Protein AF-A0A367IS43-F1 (afdb_monomer)

Structure (mmCIF, N/CA/C/O backbone):
data_AF-A0A367IS43-F1
#
_entry.id   AF-A0A367IS43-F1
#
loop_
_atom_site.group_PDB
_atom_site.id
_atom_site.type_symbol
_atom_site.label_atom_id
_atom_site.label_alt_id
_atom_site.label_comp_id
_atom_site.label_asym_id
_atom_site.label_entity_id
_atom_site.label_seq_id
_atom_site.pdbx_PDB_ins_code
_atom_site.Cartn_x
_atom_site.Cartn_y
_atom_site.Cartn_z
_atom_site.occupancy
_atom_site.B_iso_or_equiv
_atom_site.auth_seq_id
_atom_site.auth_comp_id
_atom_site.auth_asym_id
_atom_site.auth_atom_id
_atom_site.pdbx_PDB_model_num
ATOM 1 N N . ALA A 1 1 ? 23.507 5.043 10.117 1.00 51.62 1 ALA A N 1
ATOM 2 C CA . ALA A 1 1 ? 22.241 5.412 9.451 1.00 51.62 1 ALA A CA 1
ATOM 3 C C . ALA A 1 1 ? 21.085 5.094 10.396 1.00 51.62 1 ALA A C 1
ATOM 5 O O . ALA A 1 1 ? 21.238 4.214 11.231 1.00 51.62 1 ALA A O 1
ATOM 6 N N . ASN A 1 2 ? 19.970 5.826 10.343 1.00 65.12 2 ASN A N 1
ATOM 7 C CA . ASN A 1 2 ? 18.827 5.592 11.235 1.00 65.12 2 ASN A CA 1
ATOM 8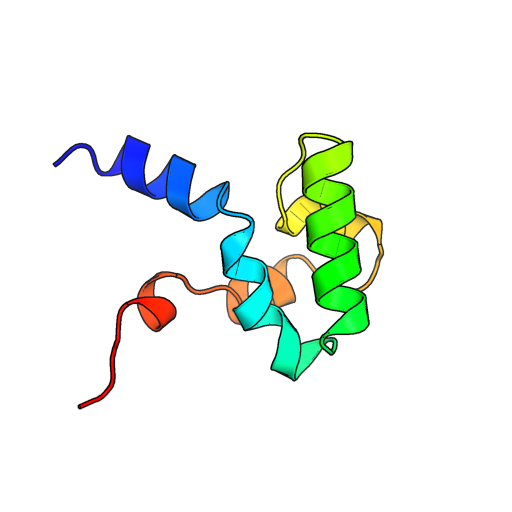 C C . ASN A 1 2 ? 17.888 4.545 10.608 1.00 65.12 2 ASN A C 1
ATOM 10 O O . ASN A 1 2 ? 16.807 4.881 10.131 1.00 65.12 2 ASN A O 1
ATOM 14 N N . GLU A 1 3 ? 18.359 3.298 10.533 1.00 62.16 3 GLU A N 1
ATOM 15 C CA . GLU A 1 3 ? 17.735 2.182 9.796 1.00 62.16 3 GLU A CA 1
ATOM 16 C C . GLU A 1 3 ? 16.263 1.981 10.169 1.00 62.16 3 GLU A C 1
ATOM 18 O O . GLU A 1 3 ? 15.415 1.916 9.287 1.00 62.16 3 GLU A O 1
ATOM 23 N N . LYS A 1 4 ? 15.929 2.056 11.462 1.00 61.84 4 LYS A N 1
ATOM 24 C CA . LYS A 1 4 ? 14.543 1.952 11.949 1.00 61.84 4 LYS A CA 1
ATOM 25 C C . LYS A 1 4 ? 13.613 3.025 11.380 1.00 61.84 4 LYS A C 1
ATOM 27 O O . LYS A 1 4 ? 12.447 2.768 11.101 1.00 61.84 4 LYS A O 1
ATOM 32 N N . ARG A 1 5 ? 14.116 4.253 11.217 1.00 64.62 5 ARG A N 1
ATOM 33 C CA . ARG A 1 5 ? 13.335 5.358 10.645 1.00 64.62 5 ARG A CA 1
ATOM 34 C C . ARG A 1 5 ? 13.150 5.177 9.140 1.00 64.62 5 ARG A C 1
ATOM 36 O O . ARG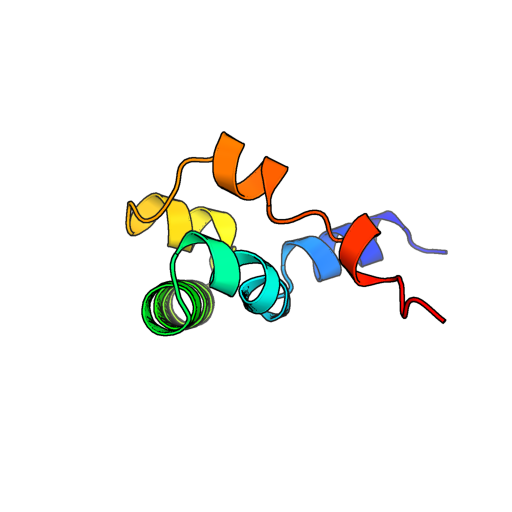 A 1 5 ? 12.100 5.533 8.618 1.00 64.62 5 ARG A O 1
ATOM 43 N N . ILE A 1 6 ? 14.153 4.621 8.463 1.00 61.78 6 ILE A N 1
ATOM 44 C CA . ILE A 1 6 ? 14.090 4.303 7.033 1.00 61.78 6 ILE A CA 1
ATOM 45 C C . ILE A 1 6 ? 13.088 3.169 6.799 1.00 61.78 6 ILE A C 1
ATOM 47 O O . ILE A 1 6 ? 12.227 3.321 5.944 1.00 61.78 6 ILE A O 1
ATOM 51 N N . GLU A 1 7 ? 13.120 2.101 7.601 1.00 61.06 7 GLU A N 1
ATOM 52 C CA . GLU A 1 7 ? 12.142 1.006 7.528 1.00 61.06 7 GLU A CA 1
ATOM 53 C C . GLU A 1 7 ? 10.707 1.488 7.759 1.00 61.06 7 GLU A C 1
ATOM 55 O O . GLU A 1 7 ? 9.818 1.093 7.013 1.00 61.06 7 GLU A O 1
ATOM 60 N N . SER A 1 8 ? 10.472 2.375 8.736 1.00 61.50 8 SER A N 1
ATOM 61 C CA . SER A 1 8 ? 9.132 2.942 8.979 1.00 61.50 8 SER A CA 1
ATOM 62 C C . SER A 1 8 ? 8.632 3.729 7.770 1.00 61.50 8 SER A C 1
ATOM 64 O O . SER A 1 8 ? 7.554 3.454 7.262 1.00 61.50 8 SER A O 1
ATOM 66 N N . ILE A 1 9 ? 9.448 4.650 7.241 1.00 66.69 9 ILE A N 1
ATOM 67 C CA . ILE A 1 9 ? 9.091 5.465 6.067 1.00 66.69 9 ILE A CA 1
ATOM 68 C C . ILE A 1 9 ? 8.885 4.589 4.825 1.00 66.69 9 ILE A C 1
ATOM 70 O O . ILE A 1 9 ? 8.052 4.899 3.975 1.00 66.69 9 ILE A O 1
ATOM 74 N N . MET A 1 10 ? 9.646 3.501 4.713 1.00 60.28 10 MET A N 1
ATOM 75 C CA . MET A 1 10 ? 9.551 2.556 3.610 1.00 60.28 10 MET A CA 1
ATOM 76 C C . MET A 1 10 ? 8.272 1.717 3.711 1.00 60.28 10 MET A C 1
ATOM 78 O O . MET A 1 10 ? 7.552 1.613 2.724 1.00 60.28 10 MET A O 1
ATOM 82 N N . ASN A 1 11 ? 7.932 1.209 4.899 1.00 59.72 11 ASN A N 1
ATOM 83 C CA . ASN A 1 11 ? 6.693 0.467 5.158 1.00 59.72 11 ASN A CA 1
ATOM 84 C C . ASN A 1 11 ? 5.437 1.352 5.069 1.00 59.72 11 ASN A C 1
ATOM 86 O O . ASN A 1 11 ? 4.374 0.888 4.658 1.00 59.72 11 ASN A O 1
ATOM 90 N N . GLU A 1 12 ? 5.556 2.634 5.410 1.00 63.97 12 GLU A N 1
ATOM 91 C CA . GLU A 1 12 ? 4.495 3.640 5.274 1.00 63.97 12 GLU A CA 1
ATOM 92 C C . GLU A 1 12 ? 4.408 4.224 3.855 1.00 63.97 12 GLU A C 1
ATOM 94 O O . GLU A 1 12 ? 3.456 4.938 3.526 1.00 63.97 12 GLU A O 1
ATOM 99 N N . SER A 1 13 ? 5.383 3.937 2.987 1.00 66.69 13 SER A N 1
ATOM 100 C CA . SER A 1 13 ? 5.436 4.545 1.665 1.00 66.69 13 SER A CA 1
ATOM 101 C C . SER A 1 13 ? 4.355 3.974 0.753 1.00 66.69 13 SER A C 1
ATOM 103 O O . SER A 1 13 ? 4.456 2.868 0.221 1.00 66.69 13 SER A O 1
ATOM 105 N N . LEU A 1 14 ? 3.350 4.803 0.466 1.00 67.69 14 LEU A N 1
ATOM 106 C CA . LEU A 1 14 ? 2.317 4.550 -0.547 1.00 67.69 14 LEU A CA 1
ATOM 107 C C . LEU A 1 14 ? 2.902 4.232 -1.937 1.00 67.69 14 LEU A C 1
ATOM 109 O O . LEU A 1 14 ? 2.219 3.640 -2.767 1.00 67.69 14 LEU A O 1
ATOM 113 N N . MET A 1 15 ? 4.172 4.572 -2.184 1.00 73.88 15 MET A N 1
ATOM 114 C CA . MET A 1 15 ? 4.910 4.286 -3.421 1.00 73.88 15 MET A CA 1
ATOM 115 C C . MET A 1 15 ? 5.114 2.784 -3.688 1.00 73.88 15 MET A C 1
ATOM 117 O O . MET A 1 15 ? 5.318 2.393 -4.838 1.00 73.88 15 MET A O 1
ATOM 121 N N . LEU A 1 16 ? 4.985 1.930 -2.665 1.00 78.31 16 LEU A N 1
ATOM 122 C CA . LEU A 1 16 ? 5.017 0.469 -2.811 1.00 78.31 16 LEU A CA 1
ATOM 123 C C . LEU A 1 16 ? 3.847 -0.079 -3.647 1.00 78.31 16 LEU A C 1
ATOM 125 O O . LEU A 1 16 ? 3.881 -1.222 -4.096 1.00 78.31 16 LEU A O 1
ATOM 129 N N . VAL A 1 17 ? 2.833 0.747 -3.922 1.00 84.44 17 VAL A N 1
ATOM 130 C CA . VAL A 1 17 ? 1.675 0.404 -4.757 1.00 84.44 17 VAL A CA 1
ATOM 131 C C . VAL A 1 17 ? 2.059 -0.123 -6.140 1.00 84.44 17 VAL A C 1
ATOM 133 O O . VAL A 1 17 ? 1.386 -1.007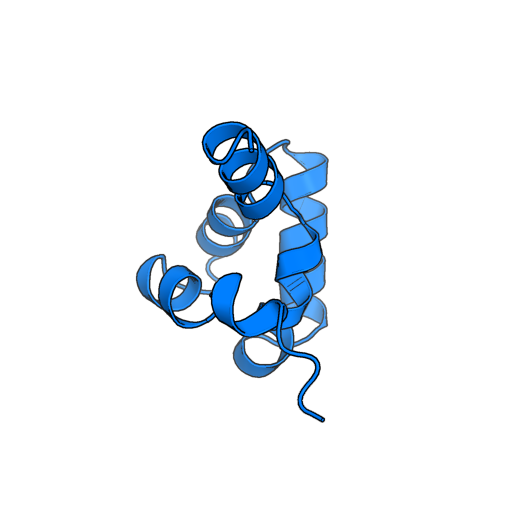 -6.661 1.00 84.44 17 VAL A O 1
ATOM 136 N N . THR A 1 18 ? 3.170 0.343 -6.716 1.00 86.25 18 THR A N 1
ATOM 137 C CA . THR A 1 18 ? 3.622 -0.097 -8.044 1.00 86.25 18 THR A CA 1
ATOM 138 C C . THR A 1 18 ? 3.972 -1.585 -8.069 1.00 86.25 18 THR A C 1
ATOM 140 O O . THR A 1 18 ? 3.718 -2.248 -9.075 1.00 86.25 18 THR A O 1
ATOM 143 N N . ALA A 1 19 ? 4.476 -2.132 -6.956 1.00 88.00 19 ALA A N 1
ATOM 144 C CA . ALA A 1 19 ? 4.764 -3.559 -6.829 1.00 88.00 19 ALA A CA 1
ATOM 145 C C . ALA A 1 19 ? 3.490 -4.420 -6.882 1.00 88.00 19 ALA A C 1
ATOM 147 O O . ALA A 1 19 ? 3.554 -5.594 -7.228 1.00 88.00 19 ALA A O 1
ATOM 148 N N . LEU A 1 20 ? 2.318 -3.840 -6.601 1.00 90.25 20 LEU A N 1
ATOM 149 C CA . LEU A 1 20 ? 1.037 -4.543 -6.665 1.00 90.25 20 LEU A CA 1
ATOM 150 C C . LEU A 1 20 ? 0.472 -4.618 -8.093 1.00 90.25 20 LEU A C 1
ATOM 152 O O . LEU A 1 20 ? -0.321 -5.514 -8.387 1.00 90.25 20 LEU A O 1
ATOM 156 N N . ASN A 1 21 ? 0.880 -3.716 -8.994 1.00 92.06 21 ASN A N 1
ATOM 157 C CA . ASN A 1 21 ? 0.311 -3.612 -10.344 1.00 92.06 21 ASN A CA 1
ATOM 158 C C . ASN A 1 21 ? 0.337 -4.935 -11.136 1.00 92.06 21 ASN A C 1
ATOM 160 O O . ASN A 1 21 ? -0.695 -5.263 -11.722 1.00 92.06 21 ASN A O 1
ATOM 164 N N . PRO A 1 22 ? 1.429 -5.729 -11.152 1.00 92.50 22 PRO A N 1
ATOM 165 C CA . PRO A 1 22 ? 1.464 -6.996 -11.890 1.00 92.50 22 PRO A CA 1
ATOM 166 C C . PRO A 1 22 ? 0.530 -8.078 -11.329 1.00 92.50 22 PRO A C 1
ATOM 168 O O . PRO A 1 22 ? 0.197 -9.021 -12.040 1.00 92.50 22 PRO A O 1
ATOM 171 N N . HIS A 1 23 ? 0.112 -7.957 -10.066 1.00 93.56 23 HIS A N 1
ATOM 172 C CA . HIS A 1 23 ? -0.644 -8.992 -9.359 1.00 93.56 23 HIS A CA 1
ATOM 173 C C . HIS A 1 23 ? -2.139 -8.690 -9.283 1.00 93.56 23 HIS A C 1
ATOM 175 O O . HIS A 1 23 ? -2.963 -9.581 -9.477 1.00 93.56 23 HIS A O 1
ATOM 181 N N . ILE A 1 24 ? -2.499 -7.433 -9.010 1.00 93.62 24 ILE A N 1
ATOM 182 C CA . ILE A 1 24 ? -3.899 -7.021 -8.831 1.00 9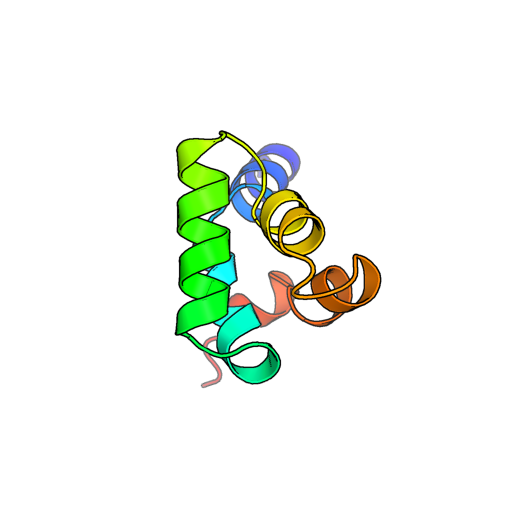3.62 24 ILE A CA 1
ATOM 183 C C . ILE A 1 24 ? -4.366 -6.002 -9.880 1.00 93.62 24 ILE A C 1
ATOM 185 O O . ILE A 1 24 ? -5.555 -5.690 -9.935 1.00 93.62 24 ILE A O 1
ATOM 189 N N . GLY A 1 25 ? -3.467 -5.521 -10.743 1.00 93.81 25 GLY A N 1
ATOM 190 C CA . GLY A 1 25 ? -3.749 -4.494 -11.743 1.00 93.81 25 GLY A CA 1
ATOM 191 C C . GLY A 1 25 ? -3.681 -3.070 -11.185 1.00 93.81 25 GLY A C 1
ATOM 192 O O . GLY A 1 25 ? -3.851 -2.835 -9.986 1.00 93.81 25 GLY A O 1
ATOM 193 N N . TYR A 1 26 ? -3.460 -2.107 -12.084 1.00 92.81 26 TYR A N 1
ATOM 194 C CA . TYR A 1 26 ? -3.297 -0.688 -11.746 1.00 92.81 26 TYR A CA 1
ATOM 195 C C . TYR A 1 26 ? -4.491 -0.120 -10.966 1.00 92.81 26 TYR A C 1
A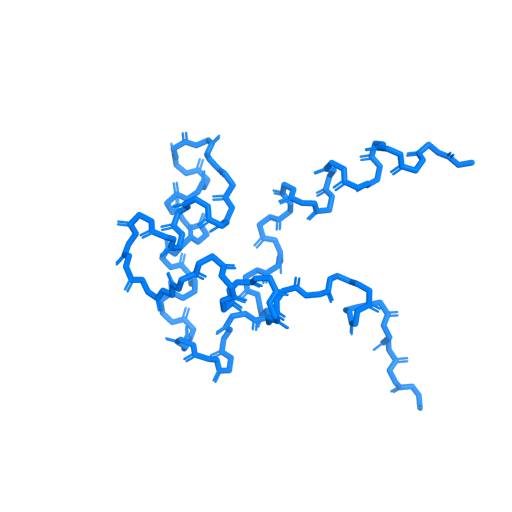TOM 197 O O . TYR A 1 26 ? -4.301 0.524 -9.937 1.00 92.81 26 TYR A O 1
ATOM 205 N N . ASP A 1 27 ? -5.723 -0.401 -11.400 1.00 93.69 27 ASP A N 1
ATOM 206 C CA . ASP A 1 27 ? -6.923 0.183 -10.787 1.00 93.69 27 ASP A CA 1
ATOM 207 C C . ASP A 1 27 ? -7.121 -0.257 -9.335 1.00 93.69 27 ASP A C 1
ATOM 209 O O . ASP A 1 27 ? -7.476 0.556 -8.477 1.00 93.69 27 ASP A O 1
ATOM 213 N N . LYS A 1 28 ? -6.883 -1.541 -9.038 1.00 95.19 28 LYS A N 1
ATOM 214 C CA . LYS A 1 28 ? -6.996 -2.073 -7.673 1.00 95.19 28 LYS A CA 1
ATOM 215 C C . LYS A 1 28 ? -5.868 -1.552 -6.792 1.00 95.19 28 LYS A C 1
ATOM 217 O O . LYS A 1 28 ? -6.116 -1.140 -5.663 1.00 95.19 28 LYS A O 1
ATOM 222 N N . ALA A 1 29 ? -4.649 -1.499 -7.322 1.00 93.44 29 ALA A N 1
ATOM 223 C CA . ALA A 1 29 ? -3.506 -0.943 -6.613 1.00 93.44 29 ALA A CA 1
ATOM 224 C C . ALA A 1 29 ? -3.729 0.546 -6.273 1.00 93.44 29 ALA A C 1
ATOM 226 O O . ALA A 1 29 ? -3.593 0.953 -5.117 1.00 93.44 29 ALA A O 1
ATOM 227 N N . ALA A 1 30 ? -4.191 1.347 -7.237 1.00 93.06 30 ALA A N 1
ATOM 228 C CA . ALA A 1 30 ? -4.529 2.753 -7.027 1.00 93.06 30 ALA A CA 1
ATOM 229 C C . ALA A 1 30 ? -5.643 2.941 -5.979 1.00 93.06 30 ALA A C 1
ATOM 231 O O . ALA A 1 30 ? -5.592 3.886 -5.190 1.00 93.06 30 ALA A O 1
ATOM 232 N N . GLN A 1 31 ? -6.633 2.042 -5.932 1.00 94.50 31 GLN A N 1
ATOM 233 C CA . GLN A 1 31 ? -7.661 2.041 -4.886 1.00 94.50 31 GLN A CA 1
ATOM 234 C C . GLN A 1 31 ? -7.082 1.759 -3.495 1.00 94.50 31 GLN A C 1
ATOM 236 O O . GLN A 1 31 ? -7.429 2.481 -2.559 1.00 94.50 31 GLN A O 1
ATOM 241 N N . CYS A 1 32 ? -6.158 0.799 -3.357 1.00 93.81 32 CYS A N 1
ATOM 242 C CA . CYS A 1 32 ? -5.450 0.559 -2.093 1.00 93.81 32 CYS A CA 1
ATOM 243 C C . CYS A 1 32 ? -4.721 1.815 -1.612 1.00 93.81 32 CYS A C 1
ATOM 245 O O . CYS A 1 32 ? -4.892 2.213 -0.463 1.00 93.81 32 CYS A O 1
ATOM 247 N N . ALA A 1 33 ? -3.954 2.469 -2.490 1.00 91.06 33 ALA A N 1
ATOM 248 C CA . ALA A 1 33 ? -3.200 3.668 -2.128 1.00 91.06 33 ALA A CA 1
ATOM 249 C C . ALA A 1 33 ? -4.116 4.837 -1.732 1.00 91.06 33 ALA A C 1
ATOM 251 O O . ALA A 1 33 ? -3.871 5.506 -0.730 1.00 91.06 33 ALA A O 1
ATOM 252 N N . LYS A 1 34 ? -5.208 5.061 -2.477 1.00 91.94 34 LYS A N 1
ATOM 253 C CA . LYS A 1 34 ? -6.200 6.094 -2.140 1.00 91.94 34 LYS A CA 1
ATOM 254 C C . LYS A 1 34 ? -6.871 5.824 -0.796 1.00 91.94 34 LYS A C 1
ATOM 256 O O . LYS A 1 34 ? -7.056 6.760 -0.024 1.00 91.94 34 LYS A O 1
ATOM 261 N N . LYS A 1 35 ? -7.232 4.568 -0.517 1.00 92.56 35 LYS A N 1
ATOM 262 C CA . LYS A 1 35 ? -7.841 4.173 0.757 1.00 92.56 35 LYS A CA 1
ATOM 263 C C . LYS A 1 35 ? -6.867 4.358 1.917 1.00 92.56 35 LYS A C 1
ATOM 265 O O . LYS A 1 35 ? -7.213 5.050 2.865 1.00 92.56 35 LYS A O 1
ATOM 270 N N . ALA A 1 36 ? -5.646 3.842 1.785 1.00 91.62 36 ALA A N 1
ATOM 271 C CA . ALA A 1 36 ? -4.583 3.997 2.774 1.00 91.62 36 ALA A CA 1
ATOM 272 C C . ALA A 1 36 ? -4.327 5.472 3.114 1.00 91.62 36 ALA A C 1
ATOM 274 O O . ALA A 1 36 ? -4.337 5.858 4.278 1.00 91.62 36 ALA A O 1
ATOM 275 N N . HIS A 1 37 ? -4.212 6.326 2.093 1.00 88.06 37 HIS A N 1
ATOM 276 C CA . HIS A 1 37 ? -4.032 7.762 2.294 1.00 88.06 37 HIS A CA 1
ATOM 277 C C . HIS A 1 37 ? -5.235 8.428 2.978 1.00 8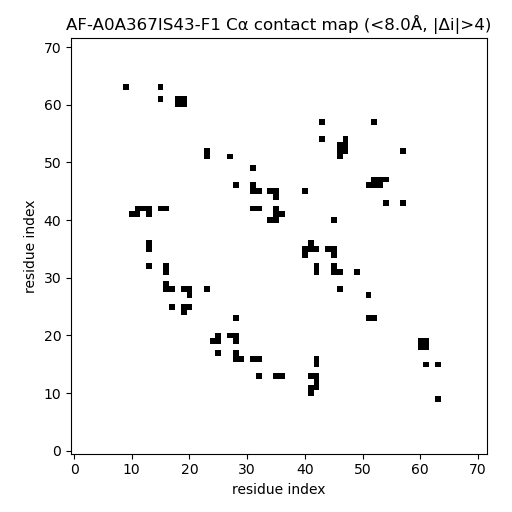8.06 37 HIS A C 1
ATOM 279 O O . HIS A 1 37 ? -5.060 9.251 3.871 1.00 88.06 37 HIS A O 1
ATOM 285 N N . LYS A 1 38 ? -6.459 8.074 2.567 1.00 90.00 38 LYS A N 1
ATOM 286 C CA . LYS A 1 38 ? -7.694 8.644 3.120 1.00 90.00 38 LYS A CA 1
ATOM 287 C C . LYS A 1 38 ? -7.926 8.239 4.577 1.00 90.00 38 LYS A C 1
ATOM 289 O O . LYS A 1 38 ? -8.445 9.040 5.347 1.00 90.00 38 LYS A O 1
ATOM 294 N N . GLU A 1 39 ? -7.595 7.002 4.930 1.00 89.94 39 GLU A N 1
ATOM 295 C CA . GLU A 1 39 ? -7.860 6.421 6.251 1.00 89.94 39 GLU A CA 1
ATOM 296 C C . GLU A 1 39 ? -6.657 6.532 7.199 1.00 89.94 39 GLU A C 1
ATOM 298 O O . GLU A 1 39 ? -6.786 6.230 8.381 1.00 89.94 39 GLU A O 1
ATOM 303 N N . GLY A 1 40 ? -5.501 6.994 6.709 1.00 86.75 40 GLY A N 1
ATOM 304 C CA . GLY A 1 40 ? -4.266 7.059 7.492 1.00 86.75 40 GLY A CA 1
ATOM 305 C C . GLY A 1 40 ? -3.713 5.676 7.848 1.00 86.75 40 GLY A C 1
ATOM 306 O O . GLY A 1 40 ? -3.019 5.541 8.852 1.00 86.75 40 GLY A O 1
ATOM 307 N N . THR A 1 41 ? -4.041 4.654 7.055 1.00 88.69 41 THR A N 1
ATOM 308 C CA . THR A 1 41 ? -3.583 3.272 7.248 1.00 88.69 41 THR A CA 1
ATOM 309 C C . THR A 1 41 ? -2.408 2.960 6.331 1.00 88.69 41 THR A C 1
ATOM 311 O O . THR A 1 41 ? -2.133 3.664 5.357 1.00 88.69 41 THR A O 1
ATOM 314 N N . THR A 1 42 ? -1.740 1.842 6.582 1.00 90.31 42 THR A N 1
ATOM 315 C CA . THR A 1 42 ? -0.725 1.316 5.669 1.00 90.31 42 THR A CA 1
ATOM 316 C C . THR A 1 42 ? -1.351 0.809 4.367 1.00 90.31 42 THR A C 1
ATOM 318 O O . THR A 1 42 ? -2.542 0.478 4.288 1.00 90.31 42 THR A O 1
ATOM 321 N N . LEU A 1 43 ? -0.521 0.688 3.326 1.00 90.56 43 LEU A N 1
ATOM 322 C CA . LEU A 1 43 ? -0.931 0.090 2.054 1.00 90.56 43 LEU A CA 1
ATOM 323 C C . LEU A 1 43 ? -1.381 -1.372 2.231 1.00 90.56 43 LEU A C 1
ATOM 325 O 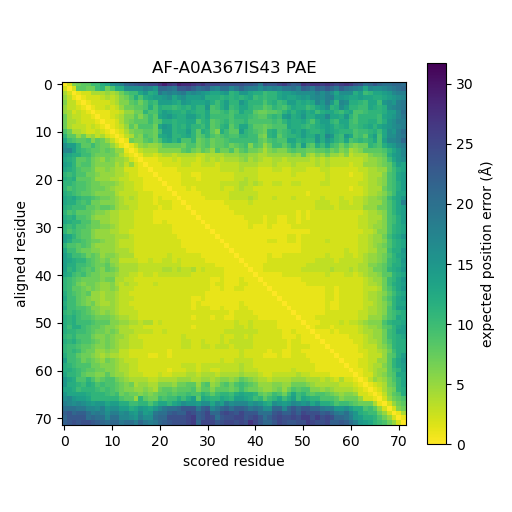O . LEU A 1 43 ? -2.338 -1.800 1.583 1.00 90.56 43 LEU A O 1
ATOM 329 N N . LYS A 1 44 ? -0.719 -2.114 3.129 1.00 91.44 44 LYS A N 1
ATOM 330 C CA . LYS A 1 44 ? -1.047 -3.506 3.460 1.00 91.44 44 LYS A CA 1
ATOM 331 C C . LYS A 1 44 ? -2.440 -3.615 4.070 1.00 91.44 44 LYS A C 1
ATOM 333 O O . LYS A 1 44 ? -3.262 -4.377 3.572 1.00 91.44 44 LYS A O 1
ATOM 338 N N . GLU A 1 45 ? -2.732 -2.816 5.094 1.00 92.56 45 GLU A N 1
ATOM 339 C CA . GLU A 1 45 ? -4.048 -2.796 5.745 1.00 92.56 45 GLU A CA 1
ATOM 340 C C . GLU A 1 45 ? -5.162 -2.435 4.762 1.00 92.56 45 GLU A C 1
ATOM 342 O O . GLU A 1 45 ? -6.197 -3.101 4.732 1.00 92.56 45 GLU A O 1
ATOM 347 N N . ALA A 1 46 ? -4.938 -1.437 3.903 1.00 94.00 46 ALA A N 1
ATOM 348 C CA . ALA A 1 46 ? -5.912 -1.058 2.886 1.00 94.00 46 ALA A CA 1
ATOM 349 C C . ALA A 1 46 ? -6.165 -2.191 1.878 1.00 94.00 46 ALA A C 1
ATOM 351 O O . ALA A 1 46 ? -7.321 -2.477 1.560 1.00 94.00 46 ALA A O 1
ATOM 352 N N . ALA A 1 47 ? -5.110 -2.861 1.405 1.00 93.69 47 ALA A N 1
ATOM 353 C CA . ALA A 1 47 ? -5.215 -3.962 0.449 1.00 93.69 47 ALA A CA 1
ATOM 354 C C . ALA A 1 47 ? -5.923 -5.197 1.035 1.00 93.69 47 ALA A C 1
ATOM 356 O O . ALA A 1 47 ? -6.748 -5.812 0.352 1.00 93.69 47 ALA A O 1
ATOM 357 N N . LEU A 1 48 ? -5.658 -5.505 2.309 1.00 95.44 48 LEU A N 1
ATOM 358 C CA . LEU A 1 48 ? -6.344 -6.555 3.068 1.00 95.44 48 LEU A CA 1
ATOM 359 C C . LEU A 1 48 ? -7.816 -6.210 3.296 1.00 95.44 48 LEU A C 1
ATOM 361 O O . LEU A 1 48 ? -8.694 -7.031 3.047 1.00 95.44 48 LEU A O 1
ATOM 365 N N . SER A 1 49 ? -8.097 -4.976 3.719 1.00 95.69 49 SER A N 1
ATOM 366 C CA . SER A 1 49 ? -9.457 -4.495 3.978 1.00 95.69 49 SER A CA 1
ATOM 367 C C . SER A 1 49 ? -10.322 -4.467 2.713 1.00 95.69 49 SER A C 1
ATOM 369 O O . SER A 1 49 ? -11.533 -4.659 2.787 1.00 95.69 49 SER A O 1
ATOM 371 N N . LEU A 1 50 ? -9.717 -4.230 1.545 1.00 94.75 50 LEU A N 1
ATOM 372 C CA . LEU A 1 50 ? -10.393 -4.299 0.245 1.00 94.75 50 LEU A CA 1
ATOM 373 C C . LEU A 1 50 ? -10.546 -5.735 -0.284 1.00 94.75 50 LEU A C 1
ATOM 375 O O . LEU A 1 50 ? -11.245 -5.9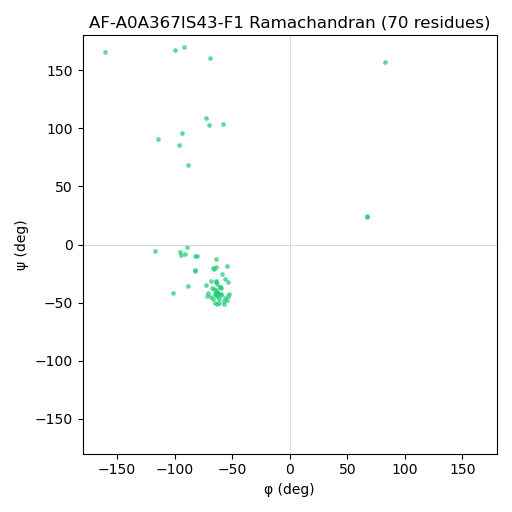41 -1.275 1.00 94.75 50 LEU A O 1
ATOM 379 N N . GLY A 1 51 ? -9.906 -6.722 0.351 1.00 95.50 51 GLY A N 1
ATOM 380 C CA . GLY A 1 51 ? -9.944 -8.122 -0.074 1.00 95.50 51 GLY A CA 1
ATOM 381 C C . GLY A 1 51 ? -9.239 -8.374 -1.408 1.00 95.50 51 GLY A C 1
ATOM 382 O O . GLY A 1 51 ? -9.572 -9.326 -2.110 1.00 95.50 51 GLY A O 1
ATOM 383 N N . TYR A 1 52 ? -8.295 -7.512 -1.799 1.00 95.56 52 TYR A N 1
ATOM 384 C CA . TYR A 1 52 ? -7.589 -7.656 -3.076 1.00 95.56 52 TYR A CA 1
ATOM 385 C C . TYR A 1 52 ? -6.437 -8.655 -3.015 1.00 95.56 52 TYR A C 1
ATOM 387 O O . TYR A 1 52 ? -6.030 -9.162 -4.058 1.00 95.56 52 TYR A O 1
ATOM 395 N N . LEU A 1 53 ? -5.917 -8.916 -1.817 1.00 93.69 53 LEU A N 1
ATOM 396 C CA . LEU A 1 53 ? -4.826 -9.847 -1.557 1.00 93.69 53 LEU A CA 1
ATOM 397 C C . LEU A 1 53 ? -4.804 -10.251 -0.076 1.00 93.69 53 LEU A C 1
ATOM 399 O O . LEU A 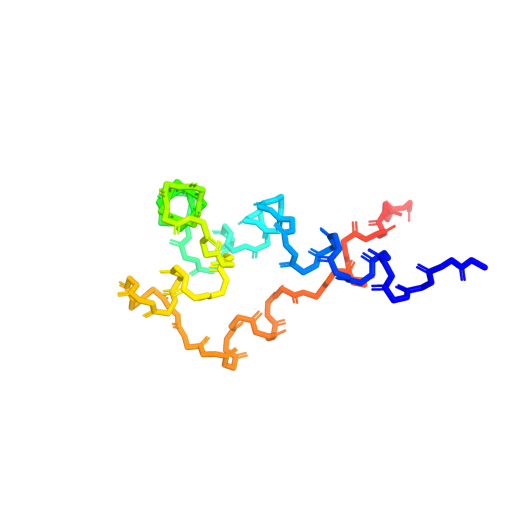1 53 ? -5.439 -9.599 0.754 1.00 93.69 53 LEU A O 1
ATOM 403 N N . THR A 1 54 ? -4.065 -11.310 0.252 1.00 95.12 54 THR A N 1
ATOM 404 C CA . THR A 1 54 ? -3.795 -11.737 1.635 1.00 95.12 54 THR A CA 1
ATOM 405 C C . THR A 1 54 ? -2.513 -11.119 2.188 1.00 95.12 54 THR A C 1
ATOM 407 O O . THR A 1 54 ? -1.723 -10.515 1.461 1.00 95.12 54 THR A O 1
ATOM 410 N N . SER A 1 55 ? -2.277 -11.279 3.493 1.00 92.50 55 SER A N 1
ATOM 411 C CA . SER A 1 55 ? -1.094 -10.708 4.147 1.00 92.50 55 SER A CA 1
ATOM 412 C C . SER A 1 55 ? 0.176 -11.322 3.567 1.00 92.50 55 SER A C 1
ATOM 414 O O . SER A 1 55 ? 1.133 -10.615 3.270 1.00 92.50 55 SER A O 1
ATOM 416 N N . GLU A 1 56 ? 0.139 -12.631 3.329 1.00 93.31 56 GLU A N 1
ATOM 417 C CA . GLU A 1 56 ? 1.226 -13.414 2.752 1.00 93.31 56 GLU A CA 1
ATOM 418 C C . GLU A 1 56 ? 1.526 -12.975 1.319 1.00 93.31 56 GLU A C 1
ATOM 420 O O . GLU A 1 56 ? 2.690 -12.849 0.951 1.00 93.31 56 GLU A O 1
ATOM 425 N N . GLN A 1 57 ? 0.489 -12.707 0.519 1.00 93.38 57 GLN A N 1
ATOM 426 C CA . GLN A 1 57 ? 0.650 -12.185 -0.838 1.00 93.38 57 GLN A CA 1
ATOM 427 C C . GLN A 1 57 ? 1.287 -10.796 -0.827 1.00 93.38 57 GLN A C 1
ATOM 429 O O . GLN A 1 57 ? 2.215 -10.550 -1.593 1.00 93.38 57 GLN A O 1
ATOM 434 N N . PHE A 1 58 ? 0.841 -9.911 0.073 1.00 92.19 58 PHE A N 1
ATOM 435 C CA . PHE A 1 58 ? 1.458 -8.595 0.227 1.00 92.19 58 PHE A CA 1
ATOM 436 C C . PHE A 1 58 ? 2.943 -8.727 0.546 1.00 92.19 58 PHE A C 1
ATOM 438 O O . PHE A 1 58 ? 3.764 -8.136 -0.145 1.00 92.19 58 PHE A O 1
ATOM 445 N N . ASP A 1 59 ? 3.282 -9.530 1.556 1.00 88.50 59 ASP A N 1
ATOM 446 C CA . ASP A 1 59 ? 4.667 -9.696 1.980 1.00 88.50 59 ASP A CA 1
ATOM 447 C C . ASP A 1 59 ? 5.504 -10.291 0.843 1.00 88.50 59 ASP A C 1
ATOM 449 O O . ASP A 1 59 ? 6.601 -9.820 0.585 1.00 88.50 59 ASP A O 1
ATOM 453 N N . GLN A 1 60 ? 4.995 -11.276 0.100 1.00 89.94 60 GLN A N 1
ATOM 454 C CA . GLN A 1 60 ? 5.720 -11.862 -1.031 1.00 89.94 60 GLN A CA 1
ATOM 455 C C . GLN A 1 60 ? 5.978 -10.880 -2.180 1.00 89.94 60 GLN A C 1
ATOM 457 O O . GLN A 1 60 ? 7.048 -10.940 -2.786 1.00 89.94 60 GLN A O 1
ATOM 462 N N . TRP A 1 61 ? 5.014 -10.017 -2.506 1.00 90.00 61 TRP A N 1
ATOM 463 C CA . TRP A 1 61 ? 5.093 -9.131 -3.674 1.00 90.00 61 TRP A CA 1
ATOM 464 C C . TRP A 1 61 ? 5.767 -7.800 -3.358 1.00 90.00 61 TRP A C 1
ATOM 466 O O . TRP A 1 61 ? 6.500 -7.250 -4.180 1.00 90.00 61 TRP A O 1
ATOM 476 N N . VAL A 1 62 ? 5.535 -7.281 -2.157 1.00 85.62 62 VAL A N 1
ATOM 477 C CA . VAL A 1 62 ? 6.053 -5.996 -1.705 1.00 85.62 62 VAL A CA 1
ATOM 478 C C . VAL A 1 62 ? 7.330 -6.241 -0.916 1.00 85.62 62 VAL A C 1
ATOM 480 O O . VAL A 1 62 ? 7.335 -6.371 0.305 1.00 85.62 62 VAL A O 1
ATOM 483 N N . ARG A 1 63 ? 8.428 -6.317 -1.666 1.00 81.69 63 ARG A N 1
ATOM 484 C CA . ARG A 1 63 ? 9.795 -6.487 -1.169 1.00 81.69 63 ARG A CA 1
ATOM 485 C C . ARG A 1 63 ? 10.583 -5.225 -1.512 1.00 81.69 63 ARG A C 1
ATOM 487 O O . ARG A 1 63 ? 11.100 -5.136 -2.628 1.00 81.69 63 ARG A O 1
ATOM 494 N N . PRO A 1 64 ? 10.624 -4.215 -0.629 1.00 72.12 64 PRO A N 1
ATOM 495 C CA . PRO A 1 64 ? 11.317 -2.961 -0.904 1.00 72.12 64 PRO A CA 1
ATOM 496 C C . PRO A 1 64 ? 12.795 -3.157 -1.264 1.00 72.12 64 PRO A C 1
ATOM 498 O O . PRO A 1 64 ? 13.322 -2.424 -2.095 1.00 72.12 64 PRO A O 1
ATOM 501 N N . GLU A 1 65 ? 13.431 -4.203 -0.732 1.00 71.56 65 GLU A N 1
ATOM 502 C CA . GLU A 1 65 ? 14.781 -4.649 -1.087 1.00 71.56 65 GLU A CA 1
ATOM 503 C C . GLU A 1 65 ? 14.945 -5.000 -2.575 1.00 71.56 65 GLU A C 1
ATOM 505 O O . GLU A 1 65 ? 16.033 -4.864 -3.124 1.00 71.56 65 GLU A O 1
ATOM 510 N N . ASN A 1 66 ? 13.862 -5.377 -3.259 1.00 67.81 66 ASN A N 1
ATOM 511 C CA . ASN A 1 66 ? 13.854 -5.648 -4.697 1.00 67.81 66 ASN A CA 1
ATOM 512 C C . ASN A 1 66 ? 13.522 -4.397 -5.531 1.00 67.81 66 ASN A C 1
ATOM 514 O O . ASN A 1 66 ? 13.627 -4.436 -6.755 1.00 67.81 66 ASN A O 1
ATOM 518 N N . MET A 1 67 ? 13.120 -3.288 -4.896 1.00 64.88 67 MET A N 1
ATOM 519 C CA . MET A 1 67 ? 12.756 -2.028 -5.563 1.00 64.88 67 MET A CA 1
ATOM 520 C C . MET A 1 67 ? 13.918 -1.024 -5.649 1.00 64.88 67 MET A C 1
ATOM 522 O O . MET A 1 67 ? 13.798 -0.017 -6.342 1.00 64.88 67 MET A O 1
ATOM 526 N N . ILE A 1 68 ? 15.042 -1.295 -4.976 1.00 60.91 68 ILE A N 1
ATOM 527 C CA . ILE A 1 68 ? 16.273 -0.477 -5.003 1.00 60.91 68 ILE A CA 1
ATOM 528 C C . ILE A 1 68 ? 17.257 -0.872 -6.112 1.00 60.91 68 ILE A C 1
ATOM 530 O O . ILE A 1 68 ? 18.278 -0.212 -6.290 1.00 60.91 68 ILE A O 1
ATOM 534 N N . SER A 1 69 ? 16.957 -1.902 -6.902 1.00 51.06 69 SER A N 1
ATOM 535 C CA . SER A 1 69 ? 17.778 -2.254 -8.058 1.00 51.06 69 SER A CA 1
ATOM 536 C C . SER A 1 69 ? 17.237 -1.591 -9.321 1.00 51.06 69 SER A C 1
ATOM 538 O O . SER A 1 69 ? 16.379 -2.142 -10.009 1.00 51.06 69 SER A O 1
ATOM 540 N N . ALA A 1 70 ? 17.812 -0.441 -9.679 1.00 43.25 70 ALA A N 1
ATOM 541 C CA . ALA A 1 70 ? 18.066 -0.195 -11.091 1.00 43.25 70 ALA A CA 1
ATOM 542 C C . ALA A 1 70 ? 18.951 -1.360 -11.561 1.00 43.25 70 ALA A C 1
ATOM 544 O O . ALA A 1 70 ? 20.105 -1.471 -11.153 1.00 43.25 70 ALA A O 1
ATOM 545 N N . LYS A 1 71 ? 18.368 -2.318 -12.284 1.00 45.16 71 LYS A N 1
ATOM 546 C CA . LYS A 1 71 ? 19.165 -3.289 -13.030 1.00 45.16 71 LYS A CA 1
ATOM 547 C C . LYS A 1 71 ? 19.809 -2.517 -14.178 1.00 45.16 71 LYS A C 1
ATOM 549 O O . LYS A 1 71 ? 19.103 -2.185 -15.129 1.00 45.16 71 LYS A O 1
ATOM 554 N N . ASP A 1 72 ? 21.093 -2.213 -14.032 1.00 40.28 72 ASP A N 1
ATOM 555 C CA . ASP A 1 72 ? 22.001 -2.067 -15.172 1.00 40.28 72 ASP A CA 1
ATOM 556 C C . ASP A 1 72 ? 22.255 -3.444 -15.812 1.00 40.28 72 ASP A C 1
ATOM 558 O O . ASP A 1 72 ? 22.274 -4.457 -15.065 1.00 40.28 72 ASP A O 1
#

Nearest PDB structures (foldseek):
  6v8f-assembly1_A  TM=9.627E-01  e=8.286E-08  Homo sapiens
  5d6b-assembly1_A  TM=9.596E-01  e=1.369E-07  Homo sapiens
  6ebt-assembly1_A  TM=9.615E-01  e=3.094E-07  Homo sapiens
  3e04-assembly1_D  TM=9.265E-01  e=2.407E-07  Homo sapiens
  6p3c-assembly1_A  TM=9.710E-01  e=5.111E-07  Escherichia coli K-12

Secondary structure (DSSP, 8-state):
--HHHHHHHHHT-GGGHHHHHHHH-HHHHHHHHHHHHHHT--HHHHHHHTTSS-HHHHHHH--GGGTS----

InterPro domains:
  IPR005677 Fumarate hydratase, class II [PTHR11444] (1-71)
  IPR008948 L-Aspartase-like [SSF48557] (1-68)
  IPR018951 Fumarase C, C-terminal [PF10415] (16-68)

Solvent-accessible surface area (backbone atoms only — not comparable to full-atom values): 4231 Å² total; per-residue (Å²): 130,69,58,72,61,51,51,50,55,56,66,59,36,59,75,57,37,66,54,36,27,90,79,60,32,60,71,55,26,52,47,20,38,52,46,9,65,74,71,75,47,40,46,65,58,29,29,46,76,69,66,73,48,52,74,68,55,46,56,71,54,55,45,69,86,70,70,74,60,83,81,125

Mean predicted aligned error: 6.49 Å

Sequence (72 aa):
ANEKRIESIMNESLMLVTALNPHIGYDKAAQCAKKAHKEGTTLKEAALSLGYLTSEQFDQWVRPENMISAKD

Foldseek 3Di:
DPVVVVVVCLQQDLVLLVLCCVPQHDVLSVQLSVQCVVVVHTSLVSCVVVVSDDNVVCVVRRDVVVVPDPDD

Radius of gyration: 12.22 Å; Cα contacts (8 Å, |Δi|>4): 59; chains: 1; bounding box: 33×22×27 Å

pLDDT: mean 81.26, std 15.42, range [40.28, 95.69]

Organism: Rhizopus azygosporus (NCBI:txid86630)